Protein AF-A0A922YEX9-F1 (afdb_monomer_lite)

pLDDT: mean 87.94, std 11.51, range [43.75, 98.0]

Sequence (133 aa):
MHLTKSLPSLSLRRRIGALFAGLIAANIGVWVWAFSLFHAQPLMLGTAVLAWGLGLRHAVDADHIAAIDNVTRKLMQDGQRPVSVGFWFAIGHSGIIAIASIIIAVTASALSQFGAFKEIGGVIATVISALFL

Radius of gyration: 21.27 Å; chains: 1; bounding box: 53×24×62 Å

Secondary structure (DSSP, 8-state):
-----PPPPHHHHHHHHHHHHHHHHHHHHHHHHHHHHHTT-HHHHHHHHHHHHHHHHHHTSHHHHHHHHHHHHHHHHTT---SSHHHHHHHHHHHHHHHHHHHHHHHHHHHTTSHHHHHHHHHHHHHHHHHH-

Foldseek 3Di:
DDDPPDDDDPVLVVVLVVVVVVVVVVVVVVVVVQCVPCVVPVVSVVVVVVVVVVVVVVCPDPVNVVVLVVVCVVCVVVVDHPSCSSVVSCCVVVVVVVVVVVVVVVVLVVCVVVVVCVVVVVVVVVVVVVVVD

Structure (mmCIF, N/CA/C/O backbone):
data_AF-A0A922YEX9-F1
#
_entry.id   AF-A0A922YEX9-F1
#
loop_
_atom_site.group_PDB
_atom_site.id
_atom_site.type_symbol
_atom_site.label_atom_id
_atom_site.label_alt_id
_atom_site.label_comp_id
_atom_site.label_asym_id
_atom_site.label_entity_id
_atom_site.label_seq_id
_atom_site.pdbx_PDB_ins_code
_atom_site.Cartn_x
_atom_site.Cartn_y
_atom_site.Cartn_z
_atom_site.occupancy
_atom_site.B_iso_or_equiv
_atom_site.auth_seq_id
_atom_site.auth_comp_id
_atom_site.auth_asym_id
_atom_site.auth_atom_id
_atom_site.pdbx_PDB_model_num
ATOM 1 N N . MET A 1 1 ? -18.977 -3.197 39.460 1.00 43.75 1 MET A N 1
ATOM 2 C CA . MET A 1 1 ? -18.774 -2.216 38.372 1.00 43.75 1 MET A CA 1
ATOM 3 C C . MET A 1 1 ? -18.872 -2.967 37.048 1.00 43.75 1 MET A C 1
ATOM 5 O O . MET A 1 1 ? -17.976 -3.729 36.714 1.00 43.75 1 MET A O 1
ATOM 9 N N . HIS A 1 2 ? -20.037 -2.897 36.398 1.00 46.50 2 HIS A N 1
ATOM 10 C CA . HIS A 1 2 ? -20.401 -3.718 35.239 1.00 46.50 2 HIS A CA 1
ATOM 11 C C . HIS A 1 2 ? -19.629 -3.293 33.982 1.00 46.50 2 HIS A C 1
ATOM 13 O O . HIS A 1 2 ? -19.818 -2.191 33.477 1.00 46.50 2 HIS A O 1
ATOM 19 N N . LEU A 1 3 ? -18.796 -4.189 33.449 1.00 52.38 3 LEU A N 1
ATOM 20 C CA . LEU A 1 3 ? -18.186 -4.062 32.125 1.00 52.38 3 LEU A CA 1
ATOM 21 C C . LEU A 1 3 ? -19.213 -4.455 31.053 1.00 52.38 3 LEU A C 1
ATOM 23 O O . LEU A 1 3 ? -19.209 -5.576 30.545 1.00 52.38 3 LEU A O 1
ATOM 27 N N . THR A 1 4 ? -20.111 -3.543 30.691 1.00 51.81 4 THR A N 1
ATOM 28 C CA . THR A 1 4 ? -20.890 -3.678 29.457 1.00 51.81 4 THR A CA 1
ATOM 29 C C . THR A 1 4 ? -19.954 -3.425 28.275 1.00 51.81 4 THR A C 1
ATOM 31 O O . THR A 1 4 ? -19.694 -2.289 27.881 1.00 51.81 4 THR A O 1
ATOM 34 N N . LYS A 1 5 ? -19.414 -4.498 27.681 1.00 55.69 5 LYS A N 1
ATOM 35 C CA . LYS A 1 5 ? -18.794 -4.431 26.348 1.00 55.69 5 LYS A CA 1
ATOM 36 C C . LYS A 1 5 ? -19.863 -3.954 25.357 1.00 55.69 5 LYS A C 1
ATOM 38 O O . LYS A 1 5 ? -20.667 -4.750 24.880 1.00 55.69 5 LYS A O 1
ATOM 43 N N . SER A 1 6 ? -19.909 -2.648 25.087 1.00 61.38 6 SER A N 1
ATOM 44 C CA . SER A 1 6 ? -20.836 -2.075 24.107 1.00 61.38 6 SER A CA 1
ATOM 45 C C . SER A 1 6 ? -20.577 -2.712 22.740 1.00 61.38 6 SER A C 1
ATOM 47 O O . SER A 1 6 ? -19.471 -2.625 22.202 1.00 61.38 6 SER A O 1
ATOM 49 N N . LEU A 1 7 ? -21.578 -3.406 22.196 1.00 62.78 7 LEU A N 1
ATOM 50 C CA . LEU A 1 7 ? -21.489 -3.977 20.857 1.00 62.78 7 LEU A CA 1
ATOM 51 C C . LEU A 1 7 ? -21.264 -2.843 19.840 1.00 62.78 7 LEU A C 1
ATOM 53 O O . LEU A 1 7 ? -21.821 -1.752 19.999 1.00 62.78 7 LEU A O 1
ATOM 57 N N . PRO A 1 8 ? -20.453 -3.063 18.790 1.00 65.50 8 PRO A N 1
ATOM 58 C CA . PRO A 1 8 ? -20.226 -2.048 17.771 1.00 65.50 8 PRO A CA 1
ATOM 59 C C . PRO A 1 8 ? -21.557 -1.665 17.118 1.00 65.50 8 PRO A C 1
ATOM 61 O O . PRO A 1 8 ? -22.320 -2.539 16.697 1.00 65.50 8 PRO A O 1
ATOM 64 N N . SER A 1 9 ? -21.818 -0.357 17.026 1.00 78.62 9 SER A N 1
ATOM 65 C CA . SER A 1 9 ? -23.021 0.180 16.392 1.00 78.62 9 SER A CA 1
ATOM 66 C C . SER A 1 9 ? -23.110 -0.285 14.936 1.00 78.62 9 SER A C 1
ATOM 68 O O . SER A 1 9 ? -22.095 -0.478 14.260 1.00 78.62 9 SER A O 1
ATOM 70 N N . LEU A 1 10 ? -24.330 -0.429 14.415 1.00 73.69 10 LEU A N 1
ATOM 71 C CA . LEU A 1 10 ? -24.575 -0.801 13.013 1.00 73.69 10 LEU A CA 1
ATOM 72 C C . LEU A 1 10 ? -23.827 0.117 12.025 1.00 73.69 10 LEU A C 1
ATOM 74 O O . LEU A 1 10 ? -23.337 -0.343 10.996 1.00 73.69 10 LEU A O 1
ATOM 78 N N . SER A 1 11 ? -23.669 1.399 12.373 1.00 83.31 11 SER A N 1
ATOM 79 C CA . SER A 1 11 ? -22.891 2.375 11.603 1.00 83.31 11 SER A CA 1
ATOM 80 C C . SER A 1 11 ? -21.399 2.034 11.517 1.00 83.31 11 SER A C 1
ATOM 82 O O . SER A 1 11 ? -20.803 2.188 10.454 1.00 83.31 11 SER A O 1
ATOM 84 N N . LEU A 1 12 ? -20.796 1.527 12.596 1.00 85.12 12 LEU A N 1
ATOM 85 C CA . LEU A 1 12 ? -19.388 1.130 12.618 1.00 85.12 12 LEU A CA 1
ATOM 86 C C . LEU A 1 12 ? -19.153 -0.120 11.766 1.00 85.12 12 LEU A C 1
ATOM 88 O O . LEU A 1 12 ? -18.233 -0.143 10.953 1.00 85.12 12 LEU A O 1
ATOM 92 N N . ARG A 1 13 ? -20.028 -1.126 11.887 1.00 87.00 13 ARG A N 1
ATOM 93 C CA . ARG A 1 13 ? -19.959 -2.346 11.063 1.00 87.00 13 ARG A CA 1
ATOM 94 C C . ARG A 1 13 ? -20.058 -2.029 9.570 1.00 87.00 13 ARG A C 1
ATOM 96 O O . ARG A 1 13 ? -19.277 -2.558 8.788 1.00 87.00 13 ARG A O 1
ATOM 103 N N . ARG A 1 14 ? -20.964 -1.122 9.183 1.00 89.19 14 ARG A N 1
ATOM 104 C CA . ARG A 1 14 ? -21.086 -0.653 7.792 1.00 89.19 14 ARG A CA 1
ATOM 105 C C . ARG A 1 14 ? -19.829 0.065 7.303 1.00 89.19 14 ARG A C 1
ATOM 107 O O . ARG A 1 14 ? -19.404 -0.199 6.188 1.00 89.19 14 ARG A O 1
ATOM 114 N N . ARG A 1 15 ? -19.214 0.926 8.124 1.00 88.75 15 ARG A N 1
ATOM 115 C CA . ARG A 1 15 ? -17.954 1.613 7.770 1.00 88.75 15 ARG A CA 1
ATOM 116 C C . ARG A 1 15 ? -16.810 0.630 7.534 1.00 88.75 15 ARG A C 1
ATOM 118 O O . ARG A 1 15 ? -16.104 0.761 6.543 1.00 88.75 15 ARG A O 1
ATOM 125 N N . ILE A 1 16 ? -16.665 -0.363 8.411 1.00 91.50 16 ILE A N 1
ATOM 126 C CA . ILE A 1 16 ? -15.661 -1.426 8.263 1.00 91.50 16 ILE A CA 1
ATOM 127 C C . ILE A 1 16 ? -15.922 -2.218 6.979 1.00 91.50 16 ILE A C 1
ATOM 129 O O . ILE A 1 16 ? -15.016 -2.385 6.170 1.00 91.50 16 ILE A O 1
ATOM 133 N N . GLY A 1 17 ? -17.167 -2.653 6.765 1.00 93.69 17 GLY A N 1
ATOM 134 C CA . GLY A 1 17 ? -17.551 -3.388 5.561 1.00 93.69 17 GLY A CA 1
ATOM 135 C C . GLY A 1 17 ? -17.283 -2.600 4.277 1.00 93.69 17 GLY A C 1
ATOM 136 O O . GLY A 1 17 ? -16.714 -3.148 3.341 1.00 93.69 17 GLY A O 1
ATOM 137 N N . ALA A 1 18 ? -17.620 -1.308 4.252 1.00 93.75 18 ALA A N 1
ATOM 138 C CA . ALA A 1 18 ? -17.353 -0.433 3.112 1.00 93.75 18 ALA A CA 1
ATOM 139 C C . ALA A 1 18 ? -15.849 -0.266 2.844 1.00 93.75 18 ALA A C 1
ATOM 141 O O . ALA A 1 18 ? -15.431 -0.309 1.690 1.00 93.75 18 ALA A O 1
ATOM 142 N N . LEU A 1 19 ? -15.034 -0.124 3.896 1.00 94.25 19 LEU A N 1
ATOM 143 C CA . LEU A 1 19 ? -13.579 -0.030 3.772 1.00 94.25 19 LEU A CA 1
ATOM 144 C C . LEU A 1 19 ? -12.992 -1.310 3.162 1.00 94.25 19 LEU A C 1
ATOM 146 O O . LEU A 1 19 ? -12.258 -1.231 2.181 1.00 94.25 19 LEU A O 1
ATOM 150 N N . PHE A 1 20 ? -13.355 -2.485 3.684 1.00 94.56 20 PHE A N 1
ATOM 151 C CA . PHE A 1 20 ? -12.884 -3.759 3.131 1.00 94.56 20 PHE A CA 1
ATOM 152 C C . PHE A 1 20 ? -13.368 -3.989 1.699 1.00 94.56 20 PHE A C 1
ATOM 154 O O . PHE A 1 20 ? -12.575 -4.393 0.852 1.00 94.56 20 PHE A O 1
ATOM 161 N N . ALA A 1 21 ? -14.637 -3.693 1.407 1.00 96.50 21 ALA A N 1
ATOM 162 C CA . ALA A 1 21 ? -15.175 -3.804 0.054 1.00 96.50 21 ALA A CA 1
ATOM 163 C C . ALA A 1 21 ? -14.407 -2.908 -0.930 1.00 96.50 21 ALA A C 1
ATOM 165 O O . ALA A 1 21 ? -14.046 -3.362 -2.014 1.00 96.50 21 ALA A O 1
ATOM 166 N N . GLY A 1 22 ? -14.096 -1.670 -0.531 1.00 96.31 22 GLY A N 1
ATOM 167 C CA . GLY A 1 22 ? -13.287 -0.750 -1.327 1.00 96.31 22 GLY A CA 1
ATOM 168 C C . GLY A 1 22 ? -11.872 -1.271 -1.580 1.00 96.31 22 GLY A C 1
ATOM 169 O O . GLY A 1 22 ? -11.411 -1.241 -2.718 1.00 96.31 22 GLY A O 1
ATOM 170 N N . LEU A 1 23 ? -11.199 -1.802 -0.554 1.00 94.69 23 LEU A N 1
ATOM 171 C CA . LEU A 1 23 ? -9.853 -2.372 -0.694 1.00 94.69 23 LEU A CA 1
ATOM 172 C C . LEU A 1 23 ? -9.829 -3.595 -1.620 1.00 94.69 23 LEU A C 1
ATOM 174 O O . LEU A 1 23 ? -8.944 -3.703 -2.467 1.00 94.69 23 LEU A O 1
ATOM 178 N N . ILE A 1 24 ? -10.809 -4.492 -1.490 1.00 96.75 24 ILE A N 1
ATOM 179 C CA . ILE A 1 24 ? -10.937 -5.670 -2.356 1.00 96.75 24 ILE A CA 1
ATOM 180 C C . ILE A 1 24 ? -11.195 -5.234 -3.800 1.00 96.75 24 ILE A C 1
ATOM 182 O O . ILE A 1 24 ? -10.509 -5.697 -4.709 1.00 96.75 24 ILE A O 1
ATOM 186 N N . ALA A 1 25 ? -12.137 -4.313 -4.016 1.00 97.88 25 ALA A N 1
ATOM 187 C CA . ALA A 1 25 ? -12.445 -3.797 -5.346 1.00 97.88 25 ALA A CA 1
ATOM 188 C C . ALA A 1 25 ? -11.228 -3.115 -5.992 1.00 97.88 25 ALA A C 1
ATOM 190 O O . ALA A 1 25 ? -10.939 -3.363 -7.161 1.00 97.88 25 ALA A O 1
ATOM 191 N N . ALA A 1 26 ? -10.480 -2.313 -5.229 1.00 95.56 26 ALA A N 1
ATOM 192 C CA . ALA A 1 26 ? -9.250 -1.686 -5.703 1.00 95.56 26 ALA A CA 1
ATOM 193 C C . ALA A 1 26 ? -8.188 -2.730 -6.079 1.00 95.56 26 ALA A C 1
ATOM 195 O O . ALA A 1 26 ? -7.573 -2.619 -7.137 1.00 95.56 26 ALA A O 1
ATOM 196 N N . ASN A 1 27 ? -8.001 -3.768 -5.258 1.00 95.88 27 ASN A N 1
ATOM 197 C CA . ASN A 1 27 ? -7.035 -4.826 -5.544 1.00 95.88 27 ASN A CA 1
ATOM 198 C C . ASN A 1 27 ? -7.400 -5.612 -6.814 1.00 95.88 27 ASN A C 1
ATOM 200 O O . ASN A 1 27 ? -6.545 -5.812 -7.674 1.00 95.88 27 ASN A O 1
ATOM 204 N N . ILE A 1 28 ? -8.677 -5.976 -6.972 1.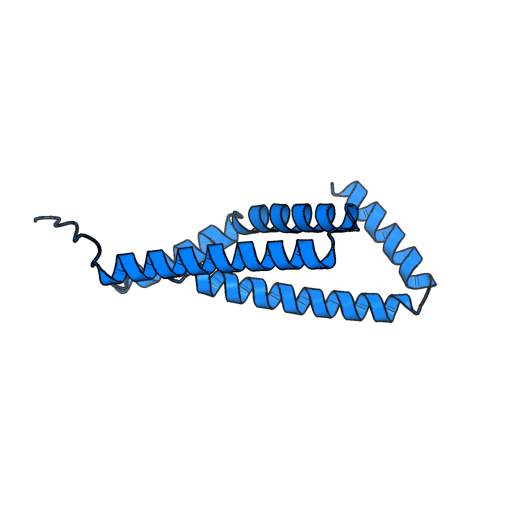00 98.00 28 ILE A N 1
ATOM 205 C CA . ILE A 1 28 ? -9.187 -6.601 -8.200 1.00 98.00 28 ILE A CA 1
ATOM 206 C C . ILE A 1 28 ? -8.956 -5.676 -9.397 1.00 98.00 28 ILE A C 1
ATOM 208 O O . ILE A 1 28 ? -8.462 -6.130 -10.424 1.00 98.00 28 ILE A O 1
ATOM 212 N N . GLY A 1 29 ? -9.262 -4.383 -9.267 1.00 98.00 29 GLY A N 1
ATOM 213 C CA . GLY A 1 29 ? -9.051 -3.397 -10.327 1.00 98.00 29 GLY A CA 1
ATOM 214 C C . GLY A 1 29 ? -7.590 -3.308 -10.776 1.00 98.00 29 GLY A C 1
ATOM 215 O O . GLY A 1 29 ? -7.321 -3.321 -11.975 1.00 98.00 29 GLY A O 1
ATOM 216 N N . VAL A 1 30 ? -6.644 -3.295 -9.831 1.00 95.75 30 VAL A N 1
ATOM 217 C CA . VAL A 1 30 ? -5.201 -3.303 -10.130 1.00 95.75 30 VAL A CA 1
ATOM 218 C C . VAL A 1 30 ? -4.791 -4.584 -10.853 1.00 95.75 30 VAL A C 1
ATOM 220 O O . VAL A 1 30 ? -4.056 -4.513 -11.834 1.00 95.75 30 VAL A O 1
ATOM 223 N N . TRP A 1 31 ? -5.289 -5.748 -10.431 1.00 97.50 31 TRP A N 1
ATOM 224 C CA . TRP A 1 31 ? -4.989 -7.008 -11.114 1.00 97.50 31 TRP A CA 1
ATOM 225 C C . TRP A 1 31 ? -5.596 -7.078 -12.514 1.00 97.50 31 TRP A C 1
ATOM 227 O O . TRP A 1 31 ? -4.907 -7.475 -13.450 1.00 97.50 31 TRP A O 1
ATOM 237 N N . VAL A 1 32 ? -6.844 -6.642 -12.691 1.00 97.88 32 VAL A N 1
ATOM 238 C CA . VAL A 1 32 ? -7.482 -6.547 -14.014 1.00 97.88 32 VAL A CA 1
ATOM 239 C C . VAL A 1 32 ? -6.680 -5.623 -14.930 1.00 97.88 32 VAL A C 1
ATOM 241 O O . VAL A 1 32 ? -6.462 -5.961 -16.092 1.00 97.88 32 VAL A O 1
ATOM 244 N N . TRP A 1 33 ? -6.187 -4.496 -14.411 1.00 96.94 33 TRP A N 1
ATOM 245 C CA . TRP A 1 33 ? -5.312 -3.598 -15.161 1.00 96.94 33 TRP A CA 1
ATOM 246 C C . TRP A 1 33 ? -3.966 -4.263 -15.503 1.00 96.94 33 TRP A C 1
ATOM 248 O O . TRP A 1 33 ? -3.530 -4.234 -16.652 1.00 96.94 33 TRP A O 1
ATOM 258 N N . ALA A 1 34 ? -3.321 -4.943 -14.555 1.00 96.06 34 ALA A N 1
ATOM 259 C CA . ALA A 1 34 ? -2.081 -5.666 -14.830 1.00 96.06 34 ALA A CA 1
ATOM 260 C C . ALA A 1 34 ? -2.271 -6.736 -15.922 1.00 96.06 34 ALA A C 1
ATOM 262 O O . ALA A 1 34 ? -1.474 -6.815 -16.856 1.00 96.06 34 ALA A O 1
ATOM 263 N N . PHE A 1 35 ? -3.353 -7.516 -15.864 1.00 96.06 35 PHE A N 1
ATOM 264 C CA . PHE A 1 35 ? -3.680 -8.496 -16.900 1.00 96.06 35 PHE A CA 1
ATOM 265 C C . PHE A 1 35 ? -3.996 -7.843 -18.249 1.00 96.06 35 PHE A C 1
ATOM 267 O O . PHE A 1 35 ? -3.552 -8.346 -19.280 1.00 96.06 35 PHE A O 1
ATOM 274 N N . SER A 1 36 ? -4.715 -6.719 -18.280 1.00 96.62 36 SER A N 1
ATOM 275 C CA . SER A 1 36 ? -5.030 -6.054 -19.549 1.00 96.62 36 SER A CA 1
ATOM 276 C C . SER A 1 36 ? -3.773 -5.561 -20.273 1.00 96.62 36 SER A C 1
ATOM 278 O O . SER A 1 36 ? -3.707 -5.689 -21.495 1.00 96.62 36 SER A O 1
ATOM 280 N N . LEU A 1 37 ? -2.758 -5.093 -19.536 1.00 95.50 37 LEU A N 1
ATOM 281 C CA . LEU A 1 37 ? -1.482 -4.634 -20.097 1.00 95.50 37 LEU A CA 1
ATOM 282 C C . LEU A 1 37 ? -0.495 -5.767 -20.403 1.00 95.50 37 LEU A C 1
ATOM 284 O O . LEU A 1 37 ? 0.209 -5.704 -21.408 1.00 95.50 37 LEU A O 1
ATOM 288 N N . PHE A 1 38 ? -0.418 -6.785 -19.543 1.00 95.50 38 PHE A N 1
ATOM 289 C CA . PHE A 1 38 ? 0.684 -7.755 -19.555 1.00 95.50 38 PHE A CA 1
ATOM 290 C C . PHE A 1 38 ? 0.269 -9.186 -19.920 1.00 95.50 38 PHE A C 1
ATOM 292 O O . PHE A 1 38 ? 1.101 -10.088 -19.833 1.00 95.50 38 PHE A O 1
ATOM 299 N N . HIS A 1 39 ? -0.970 -9.433 -20.369 1.00 92.50 39 HIS A N 1
ATOM 300 C CA . HIS A 1 39 ? -1.436 -10.788 -20.717 1.00 92.50 39 HIS A CA 1
ATOM 301 C C . HIS A 1 39 ? -0.538 -11.520 -21.730 1.00 92.50 39 HIS A C 1
ATOM 303 O O . HIS A 1 39 ? -0.408 -12.738 -21.659 1.00 92.50 39 HIS A O 1
ATOM 309 N N . ALA A 1 40 ? 0.095 -10.796 -22.658 1.00 94.50 40 ALA A N 1
ATOM 310 C CA . ALA A 1 40 ? 0.994 -11.363 -23.667 1.00 94.50 40 ALA A CA 1
ATOM 311 C C . ALA A 1 40 ? 2.465 -11.428 -23.208 1.00 94.50 40 ALA A C 1
ATOM 313 O O . ALA A 1 40 ? 3.325 -11.894 -23.953 1.00 94.50 40 ALA A O 1
ATOM 314 N N . GLN A 1 41 ? 2.778 -10.952 -21.998 1.00 94.62 41 GLN A N 1
ATOM 315 C CA . GLN A 1 41 ? 4.136 -10.827 -21.468 1.00 94.62 41 GLN A CA 1
ATOM 316 C C . GLN A 1 41 ? 4.246 -11.513 -20.094 1.00 94.62 41 GLN A C 1
ATOM 318 O O . GLN A 1 41 ? 4.271 -10.835 -19.063 1.00 94.62 41 GLN A O 1
ATOM 323 N N . PRO A 1 42 ? 4.374 -12.856 -20.049 1.00 91.81 42 PRO A N 1
ATOM 324 C CA . PRO A 1 42 ? 4.404 -13.615 -18.796 1.00 91.81 42 PRO A CA 1
ATOM 325 C C . PRO A 1 42 ? 5.484 -13.150 -17.814 1.00 91.81 42 PRO A C 1
ATOM 327 O O . PRO A 1 42 ? 5.266 -13.163 -16.606 1.00 91.81 42 PRO A O 1
ATOM 330 N N . LEU A 1 43 ? 6.628 -12.683 -18.327 1.00 94.75 43 LEU A N 1
ATOM 331 C CA . LEU A 1 43 ? 7.702 -12.133 -17.501 1.00 94.75 43 LEU A CA 1
ATOM 332 C C . LEU A 1 43 ? 7.250 -10.893 -16.712 1.00 94.75 43 LEU A C 1
ATOM 334 O O . LEU A 1 43 ? 7.561 -10.787 -15.531 1.00 94.75 43 LEU A O 1
ATOM 338 N N . MET A 1 44 ? 6.481 -9.990 -17.331 1.00 92.62 44 MET A N 1
ATOM 339 C CA . MET A 1 44 ? 5.973 -8.776 -16.675 1.00 92.62 44 MET A CA 1
ATOM 340 C C . MET A 1 44 ? 4.858 -9.085 -15.669 1.00 92.62 44 MET A C 1
ATOM 342 O O . MET A 1 44 ? 4.755 -8.441 -14.629 1.00 92.62 44 MET A O 1
ATOM 346 N N . LEU A 1 45 ? 4.048 -10.117 -15.924 1.00 94.88 45 LEU A N 1
ATOM 347 C CA . LEU A 1 45 ? 3.120 -10.625 -14.908 1.00 94.88 45 LEU A CA 1
ATOM 348 C C . LEU A 1 45 ? 3.870 -11.246 -13.722 1.00 94.88 45 LEU A C 1
ATOM 350 O O . LEU A 1 45 ? 3.494 -11.016 -12.574 1.00 94.88 45 LEU A O 1
ATOM 354 N N . GLY A 1 46 ? 4.956 -11.979 -13.981 1.00 94.31 46 GLY A N 1
ATOM 355 C CA . GLY A 1 46 ? 5.832 -12.515 -12.940 1.00 94.31 46 GLY A CA 1
ATOM 356 C C . GLY A 1 46 ? 6.434 -11.417 -12.060 1.00 94.31 46 GLY A C 1
ATOM 357 O O . GLY A 1 46 ? 6.384 -11.515 -10.834 1.00 94.31 46 GLY A O 1
ATOM 358 N N . THR A 1 47 ? 6.934 -10.330 -12.657 1.00 93.25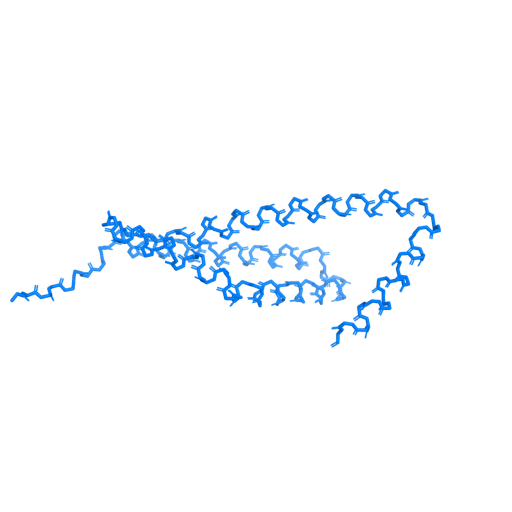 47 THR A N 1
ATOM 359 C CA . THR A 1 47 ? 7.441 -9.182 -11.888 1.00 93.25 47 THR A CA 1
ATOM 360 C C . THR A 1 47 ? 6.333 -8.465 -11.117 1.00 93.25 47 THR A C 1
ATOM 362 O O . THR A 1 47 ? 6.578 -8.047 -9.986 1.00 93.25 47 THR A O 1
ATOM 365 N N . ALA A 1 48 ? 5.109 -8.385 -11.650 1.00 94.25 48 ALA A N 1
ATOM 366 C CA . ALA A 1 48 ? 3.960 -7.839 -10.924 1.00 94.25 48 ALA A CA 1
ATOM 367 C C . ALA A 1 48 ? 3.606 -8.675 -9.679 1.00 94.25 48 ALA A C 1
ATOM 369 O O . ALA A 1 48 ? 3.379 -8.115 -8.606 1.00 94.25 48 ALA A O 1
ATOM 370 N N . VAL A 1 49 ? 3.623 -10.010 -9.789 1.00 95.88 49 VAL A N 1
ATOM 371 C CA . VAL A 1 49 ? 3.427 -10.924 -8.647 1.00 95.88 49 VAL A CA 1
ATOM 372 C C . VAL A 1 49 ? 4.522 -10.735 -7.600 1.00 95.88 49 VAL A C 1
ATOM 374 O O . VAL A 1 49 ? 4.216 -10.638 -6.411 1.00 95.88 49 VAL A O 1
ATOM 377 N N . LEU A 1 50 ? 5.787 -10.647 -8.021 1.00 94.94 50 LEU A N 1
ATOM 378 C CA . LEU A 1 50 ? 6.906 -10.412 -7.107 1.00 94.94 50 LEU A CA 1
ATOM 379 C C . LEU A 1 50 ? 6.780 -9.062 -6.398 1.00 94.94 50 LEU A C 1
ATOM 381 O O . LEU A 1 50 ? 6.916 -9.007 -5.179 1.00 94.94 50 LEU A O 1
ATOM 385 N N . ALA A 1 51 ? 6.469 -7.992 -7.131 1.00 92.56 51 ALA A N 1
ATOM 386 C CA . ALA A 1 51 ? 6.257 -6.670 -6.553 1.00 92.56 51 ALA A CA 1
ATOM 387 C C . ALA A 1 51 ? 5.103 -6.675 -5.537 1.00 92.56 51 ALA A C 1
ATOM 389 O O . ALA A 1 51 ? 5.243 -6.130 -4.443 1.00 92.56 51 ALA A O 1
ATOM 390 N N . TRP A 1 52 ? 3.990 -7.345 -5.857 1.00 94.12 52 TRP A N 1
ATOM 391 C CA . TRP A 1 52 ? 2.860 -7.500 -4.941 1.00 94.12 52 TRP A CA 1
ATOM 392 C C . TRP A 1 52 ? 3.240 -8.295 -3.683 1.00 94.12 52 TRP A C 1
ATOM 394 O O . TRP A 1 52 ? 2.940 -7.861 -2.572 1.00 94.12 52 TRP A O 1
ATOM 404 N N . GLY A 1 53 ? 3.954 -9.415 -3.830 1.00 95.94 53 GL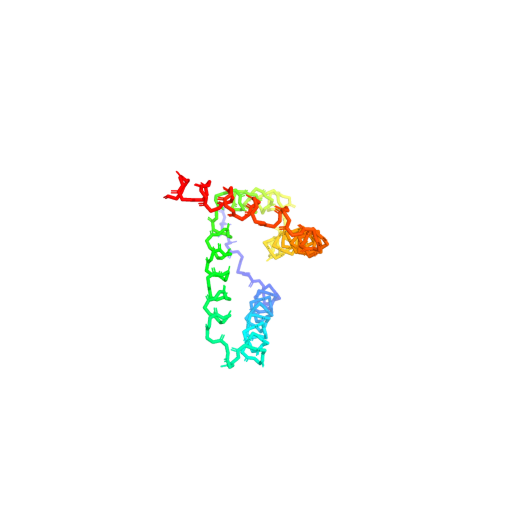Y A N 1
ATOM 405 C CA . GLY A 1 53 ? 4.399 -10.243 -2.706 1.00 95.94 53 GLY A CA 1
ATOM 406 C C . GLY A 1 53 ? 5.417 -9.542 -1.800 1.00 95.94 53 GLY A C 1
ATOM 407 O O . GLY A 1 53 ? 5.284 -9.578 -0.577 1.00 95.94 53 GLY A O 1
ATOM 408 N N . LEU A 1 54 ? 6.403 -8.855 -2.382 1.00 93.88 54 LEU A N 1
ATOM 409 C CA . LEU A 1 54 ? 7.375 -8.056 -1.630 1.00 93.88 54 LEU A CA 1
ATOM 410 C C . LEU A 1 54 ? 6.702 -6.872 -0.927 1.00 93.88 54 LEU A C 1
ATOM 412 O O . LEU A 1 54 ? 7.027 -6.592 0.224 1.00 93.88 54 LEU A O 1
ATOM 416 N N . GLY A 1 55 ? 5.721 -6.233 -1.568 1.00 91.88 55 GLY A N 1
ATOM 417 C CA . GLY A 1 55 ? 4.907 -5.192 -0.945 1.00 91.88 55 GLY A CA 1
ATOM 418 C C . GLY A 1 55 ? 4.089 -5.709 0.242 1.00 91.88 55 GLY A C 1
ATOM 419 O O . GLY A 1 55 ? 4.033 -5.049 1.278 1.00 91.88 55 GLY A O 1
ATOM 420 N N . LEU A 1 56 ? 3.505 -6.908 0.135 1.00 92.06 56 LEU A N 1
ATOM 421 C CA . LEU A 1 56 ? 2.810 -7.549 1.256 1.00 92.06 56 LEU A CA 1
ATOM 422 C C . LEU A 1 56 ? 3.751 -7.867 2.416 1.00 92.06 56 LEU A C 1
ATOM 424 O O . LEU A 1 56 ? 3.378 -7.645 3.563 1.00 92.06 56 LEU A O 1
ATOM 428 N N . ARG A 1 57 ? 4.959 -8.362 2.129 1.00 93.31 57 ARG A N 1
ATOM 429 C CA . ARG A 1 57 ? 5.981 -8.586 3.158 1.00 93.31 57 ARG A CA 1
ATOM 430 C C . ARG A 1 57 ? 6.325 -7.278 3.869 1.00 93.31 57 ARG A C 1
ATOM 432 O O . ARG A 1 57 ? 6.231 -7.229 5.088 1.00 93.31 57 ARG A O 1
ATOM 439 N N . HIS A 1 58 ? 6.638 -6.235 3.100 1.00 93.06 58 HIS A N 1
ATOM 440 C CA . HIS A 1 58 ? 6.969 -4.902 3.611 1.00 93.06 58 HIS A CA 1
ATOM 441 C C . HIS A 1 58 ? 5.856 -4.337 4.502 1.00 93.06 58 HIS A C 1
ATOM 443 O O . HIS A 1 58 ? 6.109 -3.787 5.567 1.00 93.06 58 HIS A O 1
ATOM 449 N N . ALA A 1 59 ? 4.590 -4.532 4.121 1.00 89.00 59 ALA A N 1
ATOM 450 C CA . ALA A 1 59 ? 3.446 -4.07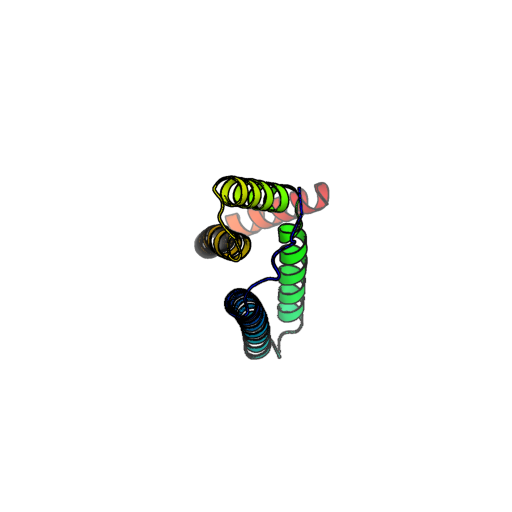4 4.910 1.00 89.00 59 ALA A CA 1
ATOM 451 C C . ALA A 1 59 ? 3.312 -4.758 6.288 1.00 89.00 59 ALA A C 1
ATOM 453 O O . ALA A 1 59 ? 2.632 -4.224 7.165 1.00 89.00 59 ALA A O 1
ATOM 454 N N . VAL A 1 60 ? 3.924 -5.932 6.476 1.00 92.62 60 VAL A N 1
ATOM 455 C CA . VAL A 1 60 ? 3.903 -6.706 7.730 1.00 92.62 60 VAL A CA 1
ATOM 456 C C . VAL A 1 60 ? 5.149 -6.427 8.589 1.00 92.62 60 VAL A C 1
ATOM 458 O O . VAL A 1 60 ? 5.272 -6.967 9.689 1.00 92.62 60 VAL A O 1
ATOM 461 N N . ASP A 1 61 ? 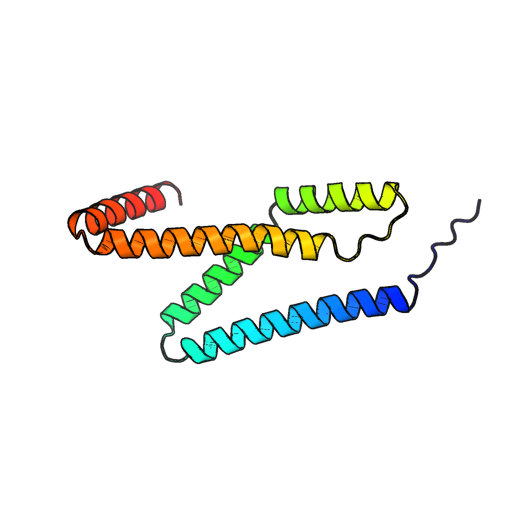6.051 -5.550 8.142 1.00 93.88 61 ASP A N 1
ATOM 462 C CA . ASP A 1 61 ? 7.227 -5.174 8.921 1.00 93.88 61 ASP A CA 1
ATOM 463 C C . ASP A 1 61 ? 6.842 -4.486 10.247 1.00 93.88 61 ASP A C 1
ATOM 465 O O . ASP A 1 61 ? 5.817 -3.804 10.385 1.00 93.88 61 ASP A O 1
ATOM 469 N N . ALA A 1 62 ? 7.674 -4.715 11.268 1.00 94.56 62 ALA A N 1
ATOM 470 C CA . ALA A 1 62 ? 7.373 -4.348 12.651 1.00 94.56 62 ALA A CA 1
ATOM 471 C C . ALA A 1 62 ? 7.241 -2.832 12.865 1.00 94.56 62 ALA A C 1
ATOM 473 O O . ALA A 1 62 ? 6.527 -2.402 13.770 1.00 94.56 62 ALA A O 1
ATOM 474 N N . ASP A 1 63 ? 7.901 -2.023 12.043 1.00 93.19 63 ASP A N 1
ATOM 475 C CA . ASP A 1 63 ? 7.844 -0.565 12.083 1.00 93.19 63 ASP A CA 1
ATOM 476 C C . ASP A 1 63 ? 6.462 -0.030 11.674 1.00 93.19 63 ASP A C 1
ATOM 478 O O . ASP A 1 63 ? 5.900 0.803 12.392 1.00 93.19 63 ASP A O 1
ATOM 482 N N . HIS A 1 64 ? 5.858 -0.555 10.602 1.00 93.56 64 HIS A N 1
ATOM 483 C CA . HIS A 1 64 ? 4.498 -0.179 10.197 1.00 93.56 64 HIS A CA 1
ATOM 484 C C . HIS A 1 64 ? 3.477 -0.599 11.256 1.00 93.56 64 HIS A C 1
ATOM 486 O O . HIS A 1 64 ? 2.605 0.194 11.629 1.00 93.56 64 HIS A O 1
ATOM 492 N N . ILE A 1 65 ? 3.601 -1.825 11.779 1.00 93.88 65 ILE A N 1
ATOM 493 C CA . ILE A 1 65 ? 2.710 -2.334 12.830 1.00 93.88 65 ILE A CA 1
ATOM 494 C C . ILE A 1 65 ? 2.828 -1.464 14.086 1.00 93.88 65 ILE A C 1
ATOM 496 O O . ILE A 1 65 ? 1.806 -1.026 14.619 1.00 93.88 65 ILE A O 1
ATOM 500 N N . ALA A 1 66 ? 4.050 -1.161 14.534 1.00 95.75 66 ALA A N 1
ATOM 501 C CA . ALA A 1 66 ? 4.286 -0.329 15.710 1.00 95.75 66 ALA A CA 1
ATOM 502 C C . ALA A 1 66 ? 3.766 1.104 15.521 1.00 95.75 66 ALA A C 1
ATOM 504 O O . ALA A 1 66 ? 3.152 1.663 16.433 1.00 95.75 66 ALA A O 1
ATOM 505 N N . ALA A 1 67 ? 3.958 1.700 14.342 1.00 94.38 67 ALA A N 1
ATOM 506 C CA . ALA A 1 67 ? 3.458 3.039 14.040 1.00 94.38 67 ALA A CA 1
ATOM 507 C C . ALA A 1 67 ? 1.920 3.098 14.072 1.00 94.38 67 ALA A C 1
ATOM 509 O O . ALA A 1 67 ? 1.346 3.968 14.736 1.00 94.38 67 ALA A O 1
ATOM 510 N N . ILE A 1 68 ? 1.246 2.153 13.406 1.00 95.38 68 ILE A N 1
ATOM 511 C CA . ILE A 1 68 ? -0.222 2.077 13.389 1.00 95.38 68 ILE A CA 1
ATOM 512 C C . ILE A 1 68 ? -0.766 1.802 14.796 1.00 95.38 68 ILE A C 1
ATOM 514 O O . ILE A 1 68 ? -1.732 2.454 15.202 1.00 95.38 68 ILE A O 1
ATOM 518 N N . ASP A 1 69 ? -0.160 0.881 15.551 1.00 95.56 69 ASP A N 1
ATOM 519 C CA . ASP A 1 69 ? -0.578 0.555 16.920 1.00 95.56 69 ASP A CA 1
ATOM 520 C C . ASP A 1 69 ? -0.447 1.771 17.845 1.00 95.56 69 ASP A C 1
ATOM 522 O O . ASP A 1 69 ? -1.410 2.121 18.527 1.00 95.56 69 ASP A O 1
ATOM 526 N N . ASN A 1 70 ? 0.680 2.488 17.804 1.00 96.19 70 ASN A N 1
ATOM 527 C CA . ASN A 1 70 ? 0.897 3.680 18.627 1.00 96.19 70 ASN A CA 1
ATOM 528 C C . ASN A 1 70 ? -0.167 4.760 18.379 1.00 96.19 70 ASN A C 1
ATOM 530 O O . ASN A 1 70 ? -0.765 5.273 19.329 1.00 96.19 70 ASN A O 1
ATOM 534 N N . VAL A 1 71 ? -0.457 5.075 17.112 1.00 95.69 71 VAL A N 1
ATOM 535 C CA . VAL A 1 71 ? -1.487 6.068 16.757 1.00 95.69 71 VAL A CA 1
ATOM 536 C C . VAL A 1 71 ? -2.884 5.577 17.143 1.00 95.69 71 VAL A C 1
ATOM 538 O O . VAL A 1 71 ? -3.685 6.339 17.688 1.00 95.69 71 VAL A O 1
ATOM 541 N N . THR A 1 72 ? -3.176 4.297 16.915 1.00 95.81 72 THR A N 1
ATOM 542 C CA . THR A 1 72 ? -4.462 3.678 17.272 1.00 95.81 72 THR A CA 1
ATOM 543 C C . THR A 1 72 ? -4.689 3.735 18.781 1.00 95.81 72 THR A C 1
ATOM 545 O O . THR A 1 72 ? -5.740 4.201 19.226 1.00 95.81 72 THR A O 1
ATOM 548 N N . ARG A 1 73 ? -3.695 3.338 19.583 1.00 94.81 73 ARG A N 1
ATOM 549 C CA . ARG A 1 73 ? -3.751 3.406 21.049 1.00 94.81 73 ARG A CA 1
ATOM 550 C C . ARG A 1 73 ? -3.909 4.834 21.537 1.00 94.81 73 ARG A C 1
ATOM 552 O O . ARG A 1 73 ? -4.743 5.068 22.407 1.00 94.81 73 ARG A O 1
ATOM 559 N N . LYS A 1 74 ? -3.173 5.783 20.955 1.00 94.94 74 LYS A N 1
ATOM 560 C CA . LYS A 1 74 ? -3.294 7.198 21.311 1.00 94.94 74 LYS A CA 1
ATOM 561 C C . LYS A 1 74 ? -4.716 7.719 21.073 1.00 94.94 74 LYS A C 1
ATOM 563 O O . LYS A 1 74 ? -5.321 8.277 21.982 1.00 94.94 74 LYS A O 1
ATOM 568 N N . LEU A 1 75 ? -5.294 7.460 19.901 1.00 94.62 75 LEU A N 1
ATOM 569 C CA . LEU A 1 75 ? -6.664 7.884 19.588 1.00 94.62 75 LEU A CA 1
ATOM 570 C C . LEU A 1 75 ? -7.714 7.182 20.462 1.00 94.62 75 LEU A C 1
ATOM 572 O O . LEU A 1 75 ? -8.716 7.794 20.825 1.00 94.62 75 LEU A O 1
ATOM 576 N N . MET A 1 76 ? -7.489 5.919 20.830 1.00 94.31 76 MET A N 1
ATOM 577 C CA . MET A 1 76 ? -8.358 5.205 21.771 1.00 94.31 76 MET A CA 1
ATOM 578 C C . MET A 1 76 ? -8.278 5.771 23.194 1.00 94.31 76 MET A C 1
ATOM 580 O O . MET A 1 76 ? -9.309 5.853 23.860 1.00 94.31 76 MET A O 1
ATOM 584 N N . GLN A 1 77 ? -7.090 6.178 23.657 1.00 94.94 77 GLN A N 1
ATOM 585 C CA . GLN A 1 77 ? -6.916 6.874 24.941 1.00 94.94 77 GLN A CA 1
ATOM 586 C C . GLN A 1 77 ? -7.663 8.212 24.959 1.00 94.94 77 GLN A C 1
ATOM 588 O O . GLN A 1 77 ? -8.263 8.559 25.972 1.00 94.94 77 GLN A O 1
ATOM 593 N N . ASP A 1 78 ? -7.713 8.904 23.820 1.00 94.25 78 ASP A N 1
ATOM 594 C CA . ASP A 1 78 ? -8.493 10.133 23.638 1.00 94.25 78 ASP A CA 1
ATOM 595 C C . ASP A 1 78 ? -10.010 9.856 23.443 1.00 94.25 78 ASP A C 1
ATOM 597 O O . ASP A 1 78 ? -10.781 10.752 23.099 1.00 94.25 78 ASP A O 1
ATOM 601 N N . GLY A 1 79 ? -10.465 8.612 23.646 1.00 90.12 79 GLY A N 1
ATOM 602 C CA . GLY A 1 79 ? -11.876 8.211 23.594 1.00 90.12 79 GLY A CA 1
ATOM 603 C C . GLY A 1 79 ? -12.431 7.949 22.188 1.00 90.12 79 GLY A C 1
ATOM 604 O O . GLY A 1 79 ? -13.632 7.707 22.034 1.00 90.12 79 GLY A O 1
ATOM 605 N N . GLN A 1 80 ? -11.592 7.977 21.148 1.00 89.81 80 GLN A N 1
ATOM 606 C CA . GLN A 1 80 ? -12.022 7.772 19.765 1.00 89.81 80 GLN A CA 1
ATOM 607 C C . GLN A 1 80 ? -12.084 6.287 19.372 1.00 89.81 80 GLN A C 1
ATOM 609 O O . GLN A 1 80 ? -11.534 5.401 20.026 1.00 89.81 80 GLN A O 1
ATOM 614 N N . ARG A 1 81 ? -12.750 6.004 18.243 1.00 87.81 81 ARG A N 1
ATOM 615 C CA . ARG A 1 81 ? -12.786 4.679 17.596 1.00 87.81 81 ARG A CA 1
ATOM 616 C C . ARG A 1 81 ? -12.052 4.735 16.246 1.00 87.81 81 ARG A C 1
ATOM 618 O O . ARG A 1 81 ? -12.705 4.931 15.219 1.00 87.81 81 ARG A O 1
ATOM 625 N N . PRO A 1 82 ? -10.714 4.607 16.231 1.00 88.00 82 PRO A N 1
ATOM 626 C CA . PRO A 1 82 ? -9.880 4.805 15.042 1.00 88.00 82 PRO A CA 1
ATOM 627 C C . PRO A 1 82 ? -9.975 3.646 14.031 1.00 88.00 82 PRO A C 1
ATOM 629 O O . PRO A 1 82 ? -9.153 2.739 14.016 1.00 88.00 82 PRO A O 1
ATOM 632 N N . VAL A 1 83 ? -10.982 3.672 13.153 1.00 89.06 83 VAL A N 1
ATOM 633 C CA . VAL A 1 83 ? -11.237 2.589 12.173 1.00 89.06 83 VAL A CA 1
ATOM 634 C C . VAL A 1 83 ? -10.438 2.715 10.870 1.00 89.06 83 VAL A C 1
ATOM 636 O O . VAL A 1 83 ? -10.302 1.742 10.139 1.00 89.06 83 VAL A O 1
ATOM 639 N N . SER A 1 84 ? -9.945 3.914 10.551 1.00 91.75 84 SER A N 1
ATOM 640 C CA . SER A 1 84 ? -9.315 4.239 9.261 1.00 91.75 84 SER A CA 1
ATOM 641 C C . SER A 1 84 ? -7.836 4.619 9.370 1.00 91.75 84 SER A C 1
ATOM 643 O O . SER A 1 84 ? -7.258 5.057 8.381 1.00 91.75 84 SER A O 1
ATOM 645 N N . VAL A 1 85 ? -7.216 4.479 10.549 1.00 94.31 85 VAL A N 1
ATOM 646 C CA . VAL A 1 85 ? -5.808 4.869 10.773 1.00 94.31 85 VAL A CA 1
ATOM 647 C C . VAL A 1 85 ? -4.874 4.115 9.835 1.00 94.31 85 VAL A C 1
ATOM 649 O O . VAL A 1 85 ? -4.095 4.744 9.127 1.00 94.31 85 VAL A O 1
ATOM 652 N N . GLY A 1 86 ? -5.014 2.788 9.757 1.00 92.62 86 GLY A N 1
ATOM 653 C CA . GLY A 1 86 ? -4.203 1.968 8.854 1.00 92.62 86 GLY A CA 1
ATOM 654 C C . GLY A 1 86 ? -4.382 2.342 7.380 1.00 92.62 86 GLY A C 1
ATOM 655 O O . GLY A 1 86 ? -3.408 2.380 6.639 1.00 92.62 86 GLY A O 1
ATOM 656 N N . PHE A 1 87 ? -5.602 2.698 6.961 1.00 93.31 87 PHE A N 1
ATOM 657 C CA . PHE A 1 87 ? -5.870 3.134 5.587 1.00 93.31 87 PHE A CA 1
ATOM 658 C C . PHE A 1 87 ? -5.126 4.430 5.245 1.00 93.31 87 PHE A C 1
ATOM 660 O O . PHE A 1 87 ? -4.425 4.489 4.239 1.00 93.31 87 PHE A O 1
ATOM 667 N N . TRP A 1 88 ? -5.227 5.455 6.094 1.00 94.62 88 TRP A N 1
ATOM 668 C CA . TRP A 1 88 ? -4.546 6.731 5.855 1.00 94.62 88 TRP A CA 1
ATOM 669 C C . TRP A 1 88 ? -3.027 6.620 5.949 1.00 94.62 88 TRP A C 1
ATOM 671 O O . TRP A 1 88 ? -2.324 7.230 5.145 1.00 94.62 88 TRP A O 1
ATOM 681 N N . PHE A 1 89 ? -2.527 5.804 6.878 1.00 93.81 89 PHE A N 1
ATOM 682 C CA . PHE A 1 89 ? -1.108 5.476 6.961 1.00 93.81 89 PHE A CA 1
ATOM 683 C C . PHE A 1 89 ? -0.609 4.829 5.660 1.00 93.81 89 PHE A C 1
ATOM 685 O O . PHE A 1 89 ? 0.372 5.292 5.081 1.00 93.81 89 PHE A O 1
ATOM 692 N N . ALA A 1 90 ? -1.328 3.823 5.149 1.00 91.81 90 ALA A N 1
ATOM 693 C CA . ALA A 1 90 ? -0.969 3.141 3.910 1.00 91.81 90 ALA A CA 1
ATOM 694 C C . ALA A 1 90 ? -1.006 4.076 2.689 1.00 91.81 90 ALA A C 1
ATOM 696 O O . ALA A 1 90 ? -0.095 4.018 1.865 1.00 91.81 90 ALA A O 1
ATOM 697 N N . ILE A 1 91 ? -2.009 4.960 2.580 1.00 93.75 91 ILE A N 1
ATOM 698 C CA . ILE A 1 91 ? -2.095 5.955 1.495 1.00 93.75 91 ILE A CA 1
ATOM 699 C C . ILE A 1 91 ? -0.914 6.930 1.543 1.00 93.75 91 ILE A C 1
ATOM 701 O O . ILE A 1 91 ? -0.298 7.185 0.509 1.00 93.75 91 ILE A O 1
ATOM 705 N N . GLY A 1 92 ? -0.577 7.452 2.725 1.00 93.81 92 GLY A N 1
ATOM 706 C CA . GLY A 1 92 ? 0.539 8.384 2.890 1.00 93.81 92 GLY A CA 1
ATOM 707 C C . GLY A 1 92 ? 1.886 7.743 2.557 1.00 93.81 92 GLY A C 1
ATOM 708 O O . GLY A 1 92 ? 2.632 8.267 1.729 1.00 93.81 92 GLY A O 1
ATOM 709 N N . HIS A 1 93 ? 2.166 6.576 3.145 1.00 93.75 93 HIS A N 1
ATOM 710 C CA . HIS A 1 93 ? 3.405 5.834 2.901 1.00 93.75 93 HIS A CA 1
ATOM 711 C C . HIS A 1 93 ? 3.548 5.444 1.427 1.00 93.75 93 HIS A C 1
ATOM 713 O O . HIS A 1 93 ? 4.548 5.765 0.787 1.00 93.75 93 HIS A O 1
ATOM 719 N N . SER A 1 94 ? 2.505 4.842 0.847 1.00 90.81 94 SER A N 1
ATOM 720 C CA . SER A 1 94 ? 2.516 4.437 -0.565 1.00 90.81 94 SER A CA 1
ATOM 721 C C . SER A 1 94 ? 2.633 5.633 -1.508 1.00 90.81 94 SER A C 1
ATOM 723 O O . SER A 1 94 ? 3.270 5.514 -2.549 1.00 90.81 94 SER A O 1
ATOM 725 N N . GLY A 1 95 ? 2.066 6.791 -1.155 1.00 94.50 95 GLY A N 1
ATOM 726 C CA . GLY A 1 95 ? 2.193 8.020 -1.938 1.00 94.50 95 GLY A CA 1
ATOM 727 C C . GLY A 1 95 ? 3.644 8.485 -2.065 1.00 94.50 95 GLY A C 1
ATOM 728 O O . GLY A 1 95 ? 4.104 8.767 -3.171 1.00 94.50 95 GLY A O 1
ATOM 729 N N . ILE A 1 96 ? 4.390 8.493 -0.956 1.00 94.94 96 ILE A N 1
ATOM 730 C CA . ILE A 1 96 ? 5.816 8.852 -0.960 1.00 94.94 96 ILE A CA 1
ATOM 731 C C . ILE A 1 96 ? 6.617 7.851 -1.798 1.00 94.94 96 ILE A C 1
ATOM 733 O O . ILE A 1 96 ? 7.426 8.260 -2.633 1.00 94.94 96 ILE A O 1
ATOM 737 N N . ILE A 1 97 ? 6.356 6.551 -1.636 1.00 92.69 97 ILE A N 1
ATOM 738 C CA . ILE A 1 97 ? 7.032 5.502 -2.411 1.00 92.69 97 ILE A CA 1
ATOM 739 C C . ILE A 1 97 ? 6.709 5.605 -3.908 1.00 92.69 97 ILE A C 1
ATOM 741 O O . ILE A 1 97 ? 7.610 5.460 -4.734 1.00 92.69 97 ILE A O 1
ATOM 745 N N . ALA A 1 98 ? 5.462 5.901 -4.282 1.00 92.00 98 ALA A N 1
ATOM 746 C CA . ALA A 1 98 ? 5.064 6.085 -5.676 1.00 92.00 98 ALA A CA 1
ATOM 747 C C . ALA A 1 98 ? 5.777 7.287 -6.314 1.00 92.00 98 ALA A C 1
ATOM 749 O O . ALA A 1 98 ? 6.334 7.162 -7.404 1.00 92.00 98 ALA A O 1
ATOM 750 N N . ILE A 1 99 ? 5.827 8.425 -5.615 1.00 96.31 99 ILE A N 1
ATOM 751 C CA . ILE A 1 99 ? 6.557 9.616 -6.072 1.00 96.31 99 ILE A CA 1
ATOM 752 C C . ILE A 1 99 ? 8.048 9.298 -6.234 1.00 96.31 99 ILE A C 1
ATOM 754 O O . ILE A 1 99 ? 8.616 9.564 -7.293 1.00 96.31 99 ILE A O 1
ATOM 758 N N . ALA A 1 100 ? 8.672 8.682 -5.225 1.00 95.31 100 ALA A N 1
ATOM 759 C CA . ALA A 1 100 ? 10.076 8.284 -5.285 1.00 95.31 100 ALA A CA 1
ATOM 760 C C . ALA A 1 100 ? 10.351 7.336 -6.464 1.00 95.31 100 ALA A C 1
ATOM 762 O O . ALA A 1 100 ? 11.316 7.531 -7.201 1.00 95.31 100 ALA A O 1
ATOM 763 N N . SER A 1 101 ? 9.468 6.363 -6.700 1.00 91.69 101 SER A N 1
ATOM 764 C CA . SER A 1 101 ? 9.582 5.409 -7.810 1.00 91.69 101 SER A CA 1
ATOM 765 C C . SER A 1 101 ? 9.496 6.095 -9.174 1.00 91.69 101 SER A C 1
ATOM 767 O O . SER A 1 101 ? 10.284 5.780 -10.064 1.00 91.69 101 SER A O 1
ATOM 769 N N . ILE A 1 102 ? 8.591 7.068 -9.341 1.00 93.62 102 ILE A N 1
ATOM 770 C CA . ILE A 1 102 ? 8.482 7.860 -10.576 1.00 93.62 102 ILE A CA 1
ATOM 771 C C . ILE A 1 102 ? 9.755 8.682 -10.799 1.00 93.62 102 ILE A C 1
ATOM 773 O O . ILE A 1 102 ? 10.302 8.669 -11.901 1.00 93.62 102 ILE A O 1
ATOM 777 N N . ILE A 1 103 ? 10.258 9.359 -9.761 1.00 95.44 103 ILE A N 1
ATOM 778 C CA . ILE A 1 103 ? 11.497 10.148 -9.843 1.00 95.44 103 ILE A CA 1
ATOM 779 C C . ILE A 1 103 ? 12.671 9.258 -10.260 1.00 95.44 103 ILE A C 1
ATOM 781 O O . ILE A 1 103 ? 13.426 9.621 -11.166 1.00 95.44 103 ILE A O 1
ATOM 785 N N . ILE A 1 104 ? 12.805 8.079 -9.647 1.00 91.00 104 ILE A N 1
ATOM 786 C CA . ILE A 1 104 ? 13.851 7.111 -9.988 1.00 91.00 104 ILE A CA 1
ATOM 787 C C . ILE A 1 104 ? 13.692 6.644 -11.437 1.00 91.00 104 ILE A C 1
ATOM 789 O O . ILE A 1 104 ? 14.673 6.645 -12.176 1.00 91.00 104 ILE A O 1
ATOM 793 N N . ALA A 1 105 ? 12.479 6.300 -11.877 1.00 89.12 105 ALA A N 1
ATOM 794 C CA . ALA A 1 105 ? 12.228 5.830 -13.239 1.00 89.12 105 ALA A CA 1
ATOM 795 C C . ALA A 1 105 ? 12.569 6.889 -14.303 1.00 89.12 105 ALA A C 1
ATOM 797 O O . ALA A 1 105 ? 13.220 6.579 -15.306 1.00 89.12 105 ALA A O 1
ATOM 798 N N . VAL A 1 106 ? 12.180 8.147 -14.073 1.00 91.50 106 VAL A N 1
ATOM 799 C CA . VAL A 1 106 ? 12.512 9.277 -14.956 1.00 91.50 106 VAL A CA 1
ATOM 800 C C . VAL A 1 106 ? 14.021 9.514 -14.981 1.00 91.50 106 VAL A C 1
ATOM 802 O O . VAL A 1 106 ? 14.609 9.617 -16.057 1.00 91.50 106 VAL A O 1
ATOM 805 N N . THR A 1 107 ? 14.666 9.536 -13.812 1.00 88.25 107 THR A N 1
ATOM 806 C CA . THR A 1 107 ? 16.117 9.754 -13.697 1.00 88.25 107 THR A CA 1
ATOM 807 C C . THR A 1 107 ? 16.905 8.635 -14.377 1.00 88.25 107 THR A C 1
ATOM 809 O O . THR A 1 107 ? 17.814 8.908 -15.158 1.00 88.25 107 THR A O 1
ATOM 812 N N . ALA A 1 108 ? 16.526 7.374 -14.152 1.00 84.81 108 ALA A N 1
ATOM 813 C CA . ALA A 1 108 ? 17.140 6.221 -14.802 1.00 84.81 108 ALA A CA 1
ATOM 814 C C . ALA A 1 108 ? 16.975 6.275 -16.328 1.00 84.81 108 ALA A C 1
ATOM 816 O O . ALA A 1 108 ? 17.919 5.988 -17.062 1.00 84.81 108 ALA A O 1
ATOM 817 N N . SER A 1 109 ? 15.805 6.698 -16.812 1.00 82.94 109 SER A N 1
ATOM 818 C CA . SER A 1 109 ? 15.552 6.859 -18.248 1.00 82.94 109 SER A CA 1
ATOM 819 C C . SER A 1 109 ? 16.423 7.962 -18.856 1.00 82.94 109 SER A C 1
ATOM 821 O O . SER A 1 109 ? 17.022 7.749 -19.909 1.00 82.94 109 SER A O 1
ATOM 823 N N . ALA A 1 110 ? 16.573 9.101 -18.178 1.00 84.38 110 ALA A N 1
ATOM 824 C CA . ALA A 1 110 ? 17.447 10.186 -18.624 1.00 84.38 110 ALA A CA 1
ATOM 825 C C . ALA A 1 110 ? 18.927 9.764 -18.652 1.00 84.38 110 ALA A C 1
ATOM 827 O O . ALA A 1 110 ? 19.624 9.996 -19.637 1.00 84.38 110 ALA A O 1
ATOM 828 N N . LEU A 1 111 ? 19.399 9.068 -17.612 1.00 80.00 111 LEU A N 1
ATOM 829 C CA . LEU A 1 111 ? 20.770 8.552 -17.549 1.00 80.00 111 LEU A CA 1
ATOM 830 C C . LEU A 1 111 ? 21.031 7.436 -18.568 1.00 80.00 111 LEU A C 1
ATOM 832 O O . LEU A 1 111 ? 22.158 7.290 -19.033 1.00 80.00 111 LEU A O 1
ATOM 836 N N . SER A 1 112 ? 20.003 6.678 -18.964 1.00 68.19 112 SER A N 1
ATOM 837 C CA . SER A 1 112 ? 20.138 5.620 -19.974 1.00 68.19 112 SER A CA 1
ATOM 838 C C . SER A 1 112 ? 20.530 6.139 -21.362 1.00 68.19 112 SER A C 1
ATOM 840 O O . SER A 1 112 ? 21.041 5.366 -22.172 1.00 68.19 112 SER A O 1
ATOM 842 N N . GLN A 1 113 ? 20.348 7.439 -21.621 1.00 69.25 113 GLN A N 1
ATOM 843 C CA . GLN A 1 113 ? 20.833 8.100 -22.835 1.00 69.25 113 GLN A CA 1
ATOM 844 C C . GLN A 1 113 ? 22.370 8.223 -22.858 1.00 69.25 113 GLN A C 1
ATOM 846 O O . GLN A 1 113 ? 22.956 8.387 -23.926 1.00 69.25 113 GLN A O 1
ATOM 851 N N . PHE A 1 114 ? 23.037 8.072 -21.708 1.00 71.81 114 PHE A N 1
ATOM 852 C CA . PHE A 1 114 ? 24.493 8.050 -21.569 1.00 71.81 114 PHE A CA 1
ATOM 853 C C . PHE A 1 114 ? 24.980 6.604 -21.370 1.00 71.81 114 PHE A C 1
ATOM 855 O O . PHE A 1 114 ? 25.102 6.116 -20.245 1.00 71.81 114 PHE A O 1
ATOM 862 N N . GLY A 1 115 ? 25.259 5.903 -22.476 1.00 66.25 115 GLY A N 1
ATOM 863 C CA . GLY A 1 115 ? 25.500 4.448 -22.505 1.00 66.25 115 GLY A CA 1
ATOM 864 C C . GLY A 1 115 ? 26.509 3.905 -21.479 1.00 66.25 115 GLY A C 1
ATOM 865 O O . GLY A 1 115 ? 26.250 2.870 -20.870 1.00 66.25 115 GLY A O 1
ATOM 866 N N . ALA A 1 116 ? 27.598 4.632 -21.205 1.00 70.88 116 ALA A N 1
ATOM 867 C CA . ALA A 1 116 ? 28.624 4.218 -20.241 1.00 70.88 116 ALA A CA 1
ATOM 868 C C . ALA A 1 116 ? 28.115 4.143 -18.785 1.00 70.88 116 ALA A C 1
ATOM 870 O O . ALA A 1 116 ? 28.533 3.273 -18.023 1.00 70.88 116 ALA A O 1
ATOM 871 N N . PHE A 1 117 ? 27.181 5.016 -18.389 1.00 71.31 117 PHE A N 1
ATOM 872 C CA . PHE A 1 117 ? 26.632 5.025 -17.027 1.00 71.31 117 PHE A CA 1
ATOM 873 C C . PHE A 1 117 ? 25.672 3.860 -16.776 1.00 71.31 117 PHE A C 1
ATOM 875 O O . PHE A 1 117 ? 25.624 3.329 -15.666 1.00 71.31 117 PHE A O 1
ATOM 882 N N . LYS A 1 118 ? 24.934 3.430 -17.806 1.00 71.06 118 LYS A N 1
ATOM 883 C CA . LYS A 1 118 ? 24.008 2.294 -17.717 1.00 71.06 118 LYS A CA 1
ATOM 884 C C . LYS A 1 118 ? 24.747 0.977 -17.477 1.00 71.06 118 LYS A C 1
ATOM 886 O O . LYS A 1 118 ? 24.309 0.172 -16.660 1.00 71.06 118 LYS A O 1
ATOM 891 N N . GLU A 1 119 ? 25.856 0.766 -18.180 1.00 76.88 119 GLU A N 1
ATOM 892 C CA . GLU A 1 119 ? 26.619 -0.483 -18.117 1.00 76.88 119 GLU A CA 1
ATOM 893 C C . GLU A 1 119 ? 27.382 -0.609 -16.790 1.00 76.88 119 GLU A C 1
ATOM 895 O O . GLU A 1 119 ? 27.217 -1.596 -16.073 1.00 76.88 119 GLU A O 1
ATOM 900 N N . ILE A 1 120 ? 28.110 0.443 -16.391 1.00 81.12 120 ILE A N 1
ATOM 901 C CA . ILE A 1 120 ? 28.840 0.482 -15.114 1.00 81.12 120 ILE A CA 1
ATOM 902 C C . ILE A 1 120 ? 27.868 0.384 -13.929 1.00 81.12 120 ILE A C 1
ATOM 904 O O . ILE A 1 120 ? 28.086 -0.408 -13.012 1.00 81.12 120 ILE A O 1
ATOM 908 N N . GLY A 1 121 ? 26.765 1.140 -13.960 1.00 79.31 121 GLY A N 1
ATOM 909 C CA . GLY A 1 121 ? 25.753 1.107 -12.904 1.00 79.31 121 GLY A CA 1
ATOM 910 C C . GLY A 1 121 ? 25.070 -0.256 -12.775 1.00 79.31 121 GLY A C 1
ATOM 911 O O . GLY A 1 121 ? 24.869 -0.733 -11.660 1.00 79.31 121 GLY A O 1
ATOM 912 N N . GLY A 1 122 ? 24.767 -0.915 -13.900 1.00 80.38 122 GLY A N 1
ATOM 913 C CA . GLY A 1 122 ? 24.162 -2.248 -13.915 1.00 80.38 122 GLY A CA 1
ATOM 914 C C . GLY A 1 122 ? 25.075 -3.330 -13.335 1.00 80.38 122 GLY A C 1
ATOM 915 O O . GLY A 1 122 ? 24.621 -4.149 -12.532 1.00 80.38 122 GLY A O 1
ATOM 916 N N . VAL A 1 123 ? 26.366 -3.311 -13.682 1.00 86.44 123 VAL A N 1
ATOM 917 C CA . VAL A 1 123 ? 27.356 -4.251 -13.127 1.00 86.44 123 VAL A CA 1
ATOM 918 C C . VAL A 1 123 ? 27.521 -4.036 -11.624 1.00 86.44 123 VAL A C 1
ATOM 920 O O . VAL A 1 123 ? 27.422 -4.997 -10.861 1.00 86.44 123 VAL A O 1
ATOM 923 N N . ILE A 1 124 ? 27.696 -2.786 -11.182 1.00 85.00 124 ILE A N 1
ATOM 924 C CA . ILE A 1 124 ? 27.829 -2.457 -9.755 1.00 85.00 124 ILE A CA 1
ATOM 925 C C . ILE A 1 124 ? 26.586 -2.908 -8.978 1.00 85.00 124 ILE A C 1
ATOM 927 O O . ILE A 1 124 ? 26.720 -3.569 -7.950 1.00 85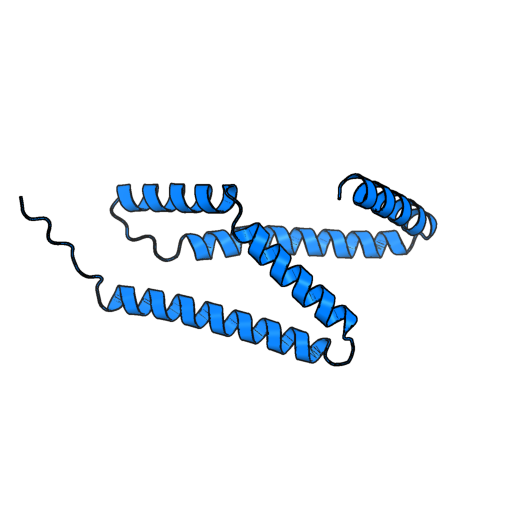.00 124 ILE A O 1
ATOM 931 N N . ALA A 1 125 ? 25.384 -2.612 -9.481 1.00 80.69 125 ALA A N 1
ATOM 932 C CA . ALA A 1 125 ? 24.135 -3.015 -8.838 1.00 80.69 125 ALA A CA 1
ATOM 933 C C . ALA A 1 125 ? 24.012 -4.541 -8.725 1.00 80.69 125 ALA A C 1
ATOM 935 O O . ALA A 1 125 ? 23.679 -5.051 -7.659 1.00 80.69 125 ALA A O 1
ATOM 936 N N . THR A 1 126 ? 24.341 -5.272 -9.794 1.00 84.44 126 THR A N 1
ATOM 937 C CA . THR A 1 126 ? 24.269 -6.741 -9.806 1.00 84.44 126 THR A CA 1
ATOM 938 C C . THR A 1 126 ? 25.247 -7.354 -8.806 1.00 84.44 126 THR A C 1
ATOM 940 O O . THR A 1 126 ? 24.870 -8.256 -8.063 1.00 84.44 126 THR A O 1
ATOM 943 N N . VAL A 1 127 ? 26.482 -6.845 -8.743 1.00 89.88 127 VAL A N 1
ATOM 944 C CA . VAL A 1 127 ? 27.503 -7.327 -7.799 1.00 89.88 127 VAL A CA 1
ATOM 945 C C . VAL A 1 127 ? 27.099 -7.035 -6.355 1.00 89.88 127 VAL A C 1
ATOM 947 O O . VAL A 1 127 ? 27.181 -7.924 -5.512 1.00 89.88 127 VAL A O 1
ATOM 950 N N . ILE A 1 128 ? 26.622 -5.821 -6.064 1.00 88.31 128 ILE A N 1
ATOM 951 C CA . ILE A 1 128 ? 26.162 -5.461 -4.717 1.00 88.31 128 ILE A CA 1
ATOM 952 C C . ILE A 1 128 ? 24.973 -6.335 -4.310 1.00 88.31 128 ILE A C 1
ATOM 954 O O . ILE A 1 128 ? 24.993 -6.902 -3.222 1.00 88.31 128 ILE A O 1
ATOM 958 N N . SER A 1 129 ? 23.968 -6.494 -5.177 1.00 83.44 129 SER A N 1
ATOM 959 C CA . SER A 1 129 ? 22.819 -7.358 -4.892 1.00 83.44 129 SER A CA 1
ATOM 960 C C . SER A 1 129 ? 23.223 -8.818 -4.689 1.00 83.44 129 SER A C 1
ATOM 962 O O . SER A 1 129 ? 22.705 -9.443 -3.774 1.00 83.44 129 SER A O 1
ATOM 964 N N . ALA A 1 130 ? 24.160 -9.351 -5.478 1.00 82.25 130 ALA A N 1
ATOM 965 C CA . ALA A 1 130 ? 24.644 -10.725 -5.325 1.00 82.25 130 ALA A CA 1
ATOM 966 C C . ALA A 1 130 ? 25.422 -10.962 -4.017 1.00 82.25 130 ALA A C 1
ATOM 968 O O . ALA A 1 130 ? 25.470 -12.091 -3.547 1.00 82.25 130 ALA A O 1
ATOM 969 N N . LEU A 1 131 ? 26.039 -9.923 -3.444 1.00 85.31 131 LEU A N 1
ATOM 970 C CA . LEU A 1 131 ? 26.768 -10.006 -2.172 1.00 85.31 131 LEU A CA 1
ATOM 971 C C . LEU A 1 131 ? 25.876 -9.793 -0.940 1.00 85.31 131 LEU A C 1
ATOM 973 O O . LEU A 1 131 ? 26.253 -10.205 0.154 1.00 85.31 131 LEU A O 1
ATOM 977 N N . PHE A 1 132 ? 24.745 -9.100 -1.099 1.00 70.75 132 PHE A N 1
ATOM 978 C CA . PHE A 1 132 ? 23.817 -8.778 -0.007 1.00 70.75 132 PHE A CA 1
ATOM 979 C C . PHE A 1 132 ? 22.663 -9.779 0.149 1.00 70.75 132 PHE A C 1
ATOM 981 O O . PHE A 1 132 ? 22.028 -9.787 1.205 1.00 70.75 132 PHE A O 1
ATOM 988 N N . LEU A 1 133 ? 22.357 -10.550 -0.901 1.00 52.97 133 LEU A N 1
ATOM 989 C CA . LEU A 1 133 ? 21.347 -11.614 -0.899 1.00 52.97 133 LEU A CA 1
ATOM 990 C C . LEU A 1 133 ? 21.886 -12.885 -0.229 1.00 52.97 133 LEU A C 1
ATOM 992 O O . LEU A 1 133 ? 21.096 -13.516 0.508 1.00 52.97 133 LEU A O 1
#